Protein AF-G9KYE2-F1 (afdb_monomer_lite)

Secondary structure (DSSP, 8-state):
-------TT------HHHHHHHHHHHHHHHHH--SHHHHHHHHHHHHS---TT-B-TTT--BHHHHHHHHT-HHHHHHHHHTT--TTPBPTTS-BTT-

Structure (mmCIF, N/CA/C/O backbone):
data_AF-G9KYE2-F1
#
_entry.id   AF-G9KYE2-F1
#
loop_
_atom_site.group_PDB
_atom_site.id
_atom_site.type_symbol
_atom_site.label_atom_id
_atom_site.label_alt_id
_atom_site.label_comp_id
_atom_site.label_asym_id
_atom_site.label_entity_id
_atom_site.label_seq_id
_atom_site.pdbx_PDB_ins_code
_atom_site.Cartn_x
_atom_site.Cartn_y
_atom_site.Cartn_z
_atom_site.occupancy
_atom_site.B_iso_or_equiv
_atom_site.auth_seq_id
_atom_site.auth_comp_id
_atom_site.auth_asym_id
_atom_site.auth_atom_id
_atom_site.pdbx_PDB_model_num
ATOM 1 N N . ALA A 1 1 ? -22.008 17.407 16.446 1.00 37.50 1 ALA A N 1
ATOM 2 C CA . ALA A 1 1 ? -20.855 16.527 16.697 1.00 37.50 1 ALA A CA 1
ATOM 3 C C . ALA A 1 1 ? -20.155 16.284 15.367 1.00 37.50 1 ALA A C 1
ATOM 5 O O . ALA A 1 1 ? -20.801 15.808 14.448 1.00 37.50 1 ALA A O 1
ATOM 6 N N . VAL A 1 2 ? -18.914 16.769 15.276 1.00 44.56 2 VAL A N 1
ATOM 7 C CA . VAL A 1 2 ? -17.800 16.376 14.393 1.00 44.56 2 VAL A CA 1
ATOM 8 C C . VAL A 1 2 ? -18.161 15.660 13.084 1.00 44.56 2 VAL A C 1
ATOM 10 O O . VAL A 1 2 ? -18.211 14.443 13.048 1.00 44.56 2 VAL A O 1
ATOM 13 N N . PHE A 1 3 ? -18.323 16.419 12.004 1.00 44.88 3 PHE A N 1
ATOM 14 C CA . PHE A 1 3 ? -17.907 16.001 10.658 1.00 44.88 3 PHE A CA 1
ATOM 15 C C . PHE A 1 3 ? -17.478 17.275 9.919 1.00 44.88 3 PHE A C 1
ATOM 17 O O . PHE A 1 3 ? -18.102 17.746 8.972 1.00 44.88 3 PHE A O 1
ATOM 24 N N . SER A 1 4 ? -16.459 17.930 10.476 1.00 43.69 4 SER A N 1
ATOM 25 C CA . SER A 1 4 ? -15.793 19.044 9.816 1.00 43.69 4 SER A CA 1
ATOM 26 C C . SER A 1 4 ? -14.999 18.489 8.636 1.00 43.69 4 SER A C 1
ATOM 28 O O . SER A 1 4 ? -14.134 17.645 8.828 1.00 43.69 4 SER A O 1
ATOM 30 N N . GLN A 1 5 ? -15.362 18.943 7.437 1.00 47.41 5 GLN A N 1
ATOM 31 C CA . GLN A 1 5 ? -14.462 19.422 6.381 1.00 47.41 5 GLN A CA 1
ATOM 32 C C . GLN A 1 5 ? -13.013 18.911 6.411 1.00 47.41 5 GLN A C 1
ATOM 34 O O . GLN A 1 5 ? -12.270 19.282 7.311 1.00 47.41 5 GLN A O 1
ATOM 39 N N . LEU A 1 6 ? -12.615 18.217 5.339 1.00 38.34 6 LEU A N 1
ATOM 40 C CA . LEU A 1 6 ? -11.330 18.370 4.629 1.00 38.34 6 LEU A CA 1
ATOM 41 C C . LEU A 1 6 ? -11.522 17.759 3.226 1.00 38.34 6 LEU A C 1
ATOM 43 O O . LEU A 1 6 ? -11.523 16.548 3.052 1.00 38.34 6 LEU A O 1
ATOM 47 N N . THR A 1 7 ? -12.128 18.518 2.312 1.00 38.25 7 THR A N 1
ATOM 48 C CA . THR A 1 7 ? -11.433 19.125 1.160 1.00 38.25 7 THR A CA 1
ATOM 49 C C . THR A 1 7 ? -10.714 18.107 0.271 1.00 38.25 7 THR A C 1
ATOM 51 O O . THR A 1 7 ? -9.584 17.697 0.503 1.00 38.25 7 THR A O 1
ATOM 54 N N . GLU A 1 8 ? -11.369 17.800 -0.850 1.00 47.44 8 GLU A N 1
ATOM 55 C CA . GLU A 1 8 ? -10.892 17.068 -2.033 1.00 47.44 8 GLU A CA 1
ATOM 56 C C . GLU A 1 8 ? -9.723 17.775 -2.768 1.00 47.44 8 GLU A C 1
ATOM 58 O O . GLU A 1 8 ? -9.596 17.682 -3.988 1.00 47.44 8 GLU A O 1
ATOM 63 N N . LYS A 1 9 ? -8.894 18.558 -2.063 1.00 41.81 9 LYS A N 1
ATOM 64 C CA . LYS A 1 9 ? -7.871 19.434 -2.651 1.00 41.81 9 LYS A CA 1
ATOM 65 C C . LYS A 1 9 ? -6.877 20.008 -1.633 1.00 41.81 9 LYS A C 1
ATOM 67 O O . LYS A 1 9 ? -6.411 21.122 -1.826 1.00 41.81 9 LYS A O 1
ATOM 72 N N . ASP A 1 10 ? -6.523 19.275 -0.582 1.00 37.31 10 ASP A N 1
ATOM 73 C CA . ASP A 1 10 ? -5.337 19.622 0.206 1.00 37.31 10 ASP A CA 1
ATOM 74 C C . ASP A 1 10 ? -4.207 18.643 -0.086 1.00 37.31 10 ASP A C 1
ATOM 76 O O . ASP A 1 10 ? -4.318 17.423 0.044 1.00 37.31 10 ASP A O 1
ATOM 80 N N . VAL A 1 11 ? -3.120 19.236 -0.554 1.00 47.28 11 VAL A N 1
ATOM 81 C CA . VAL A 1 11 ? -1.808 18.652 -0.752 1.00 47.28 11 VAL A CA 1
ATOM 82 C C . VAL A 1 11 ? -1.344 18.103 0.598 1.00 47.28 11 VAL A C 1
ATOM 84 O O . VAL A 1 11 ? -0.691 18.798 1.369 1.00 47.28 11 VAL A O 1
ATOM 87 N N . ASN A 1 12 ? -1.679 16.849 0.901 1.00 52.34 12 ASN A N 1
ATOM 88 C CA . ASN A 1 12 ? -0.965 16.087 1.918 1.00 52.34 12 ASN A CA 1
ATOM 89 C C . ASN A 1 12 ? 0.442 15.828 1.368 1.00 52.34 12 ASN A C 1
ATOM 91 O O . ASN A 1 12 ? 0.729 14.764 0.821 1.00 52.34 12 ASN A O 1
ATOM 95 N N . CYS A 1 13 ? 1.325 16.823 1.473 1.00 60.81 13 CYS A N 1
ATOM 96 C CA . CYS A 1 13 ? 2.751 16.556 1.571 1.00 60.81 13 CYS A CA 1
ATOM 97 C C . CYS A 1 13 ? 2.922 15.754 2.862 1.00 60.81 13 CYS A C 1
ATOM 99 O O . CYS A 1 13 ? 3.128 16.337 3.924 1.00 60.81 13 CYS A O 1
ATOM 101 N N . LEU A 1 14 ? 2.748 14.429 2.770 1.00 74.25 14 LEU A N 1
ATOM 102 C CA . LEU A 1 14 ? 3.149 13.495 3.816 1.00 74.25 14 LEU A CA 1
ATOM 103 C C . LEU A 1 14 ? 4.542 13.900 4.289 1.00 74.25 14 LEU A C 1
ATOM 105 O O . LEU A 1 14 ? 5.367 14.344 3.480 1.00 74.25 14 LEU A O 1
ATOM 109 N N . GLU A 1 15 ? 4.794 13.782 5.589 1.00 86.25 15 GLU A N 1
ATOM 110 C CA . GLU A 1 15 ? 6.091 14.177 6.116 1.00 86.25 15 GLU A CA 1
ATOM 111 C C . GLU A 1 15 ? 7.217 13.464 5.346 1.00 86.25 15 GLU A C 1
ATOM 113 O O . GLU A 1 15 ? 7.088 12.289 4.991 1.00 86.25 15 GLU A O 1
ATOM 118 N N . PRO A 1 16 ? 8.339 14.143 5.055 1.00 85.88 16 PRO A N 1
ATOM 119 C CA . PRO A 1 16 ? 9.389 13.575 4.212 1.00 85.88 16 PRO A CA 1
ATOM 120 C C . PRO A 1 16 ? 9.981 12.284 4.794 1.00 85.88 16 PRO A C 1
ATOM 122 O O . PRO A 1 16 ? 10.420 11.415 4.042 1.00 85.88 16 PRO A O 1
ATOM 125 N N . TRP A 1 17 ? 9.970 12.134 6.122 1.00 88.50 17 TRP A N 1
ATOM 126 C CA . TR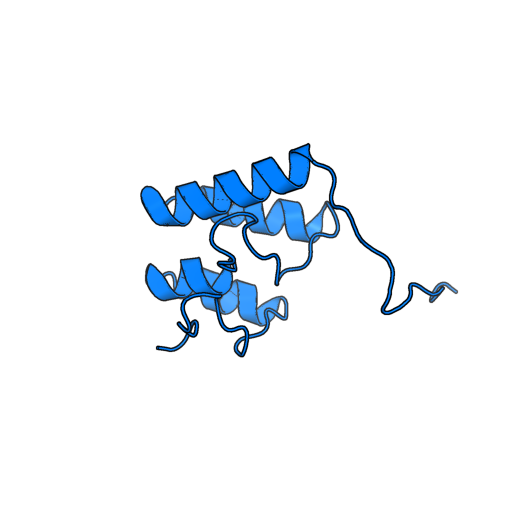P A 1 17 ? 10.372 10.892 6.781 1.00 88.50 17 TRP A CA 1
ATOM 127 C C . TRP A 1 17 ? 9.359 9.763 6.545 1.00 88.50 17 TRP A C 1
ATOM 129 O O . TRP A 1 17 ? 9.769 8.632 6.311 1.00 88.50 17 TRP A O 1
ATOM 139 N N . LEU A 1 18 ? 8.062 10.077 6.522 1.00 89.31 18 LEU A N 1
ATOM 140 C CA . LEU A 1 18 ? 6.976 9.125 6.307 1.00 89.31 18 LEU A CA 1
ATOM 141 C C . LEU A 1 18 ? 6.961 8.605 4.868 1.00 89.31 18 LEU A C 1
ATOM 143 O O . LEU A 1 18 ? 6.813 7.408 4.650 1.00 89.31 18 LEU A O 1
ATOM 147 N N . ILE A 1 19 ? 7.194 9.488 3.889 1.00 88.31 19 ILE A N 1
ATOM 148 C CA . ILE A 1 19 ? 7.390 9.106 2.479 1.00 88.31 19 ILE A CA 1
ATOM 149 C C . ILE A 1 19 ? 8.563 8.134 2.368 1.00 88.31 19 ILE A C 1
ATOM 151 O O . ILE A 1 19 ? 8.432 7.072 1.771 1.00 88.31 19 ILE A O 1
ATOM 155 N N . LYS A 1 20 ? 9.699 8.474 2.985 1.00 90.44 20 LYS A N 1
ATOM 156 C CA . LYS A 1 20 ? 10.899 7.640 2.943 1.00 90.44 20 LYS A CA 1
ATOM 157 C C . LYS A 1 20 ? 10.679 6.272 3.594 1.00 90.44 20 LYS A C 1
ATOM 159 O O . LYS A 1 20 ? 11.166 5.281 3.065 1.00 90.44 20 LYS A O 1
ATOM 164 N N . GLU A 1 21 ? 9.959 6.222 4.712 1.00 91.75 21 GLU A N 1
ATOM 165 C CA . GLU A 1 21 ? 9.636 4.974 5.408 1.00 91.75 21 GLU A CA 1
ATOM 166 C C . GLU A 1 21 ? 8.661 4.109 4.594 1.00 91.75 21 GLU A C 1
ATOM 168 O O . GLU A 1 21 ? 8.872 2.908 4.440 1.00 91.75 21 GLU A O 1
ATOM 173 N N . MET A 1 22 ? 7.626 4.717 4.003 1.00 90.19 22 MET A N 1
ATOM 174 C CA . MET A 1 22 ? 6.686 4.026 3.114 1.00 90.19 22 MET A CA 1
ATOM 175 C C . MET A 1 22 ? 7.393 3.454 1.882 1.00 90.19 22 MET A C 1
ATOM 177 O O . MET A 1 22 ? 7.196 2.285 1.548 1.00 90.19 22 MET A O 1
ATOM 181 N N . ASP A 1 23 ? 8.238 4.254 1.230 1.00 91.50 23 ASP A N 1
ATOM 182 C CA . ASP A 1 23 ? 9.032 3.832 0.076 1.00 91.50 23 ASP A CA 1
ATOM 183 C C . ASP A 1 23 ? 10.002 2.703 0.434 1.00 91.50 23 ASP A C 1
ATOM 185 O O . ASP A 1 23 ? 10.110 1.724 -0.310 1.00 91.50 23 ASP A O 1
ATOM 189 N N . ALA A 1 24 ? 10.673 2.803 1.587 1.00 92.06 24 ALA A N 1
ATOM 190 C CA . ALA A 1 24 ? 11.562 1.761 2.088 1.00 92.06 24 ALA A CA 1
ATOM 191 C C . ALA A 1 24 ? 10.800 0.452 2.322 1.00 92.06 24 ALA A C 1
ATOM 193 O O . ALA A 1 24 ? 11.205 -0.581 1.796 1.00 92.06 24 ALA A O 1
ATOM 194 N N . CYS A 1 25 ? 9.648 0.502 2.999 1.00 91.94 25 CYS A N 1
ATOM 195 C CA . CYS A 1 25 ? 8.827 -0.683 3.236 1.00 91.94 25 CYS A CA 1
ATOM 196 C C . CYS A 1 25 ? 8.371 -1.328 1.922 1.00 91.94 25 CYS A C 1
ATOM 198 O O . CYS A 1 25 ? 8.530 -2.530 1.735 1.00 91.94 25 CYS A O 1
ATOM 200 N N . LEU A 1 26 ? 7.832 -0.545 0.983 1.00 90.38 26 LEU A N 1
ATOM 201 C CA . LEU A 1 26 ? 7.403 -1.061 -0.321 1.00 90.38 26 LEU A CA 1
ATOM 202 C C . LEU A 1 26 ? 8.569 -1.675 -1.106 1.00 90.38 26 LEU A C 1
ATOM 204 O O . LEU A 1 26 ? 8.399 -2.722 -1.737 1.00 90.38 26 LEU A O 1
ATOM 208 N N . SER A 1 27 ? 9.749 -1.058 -1.035 1.00 90.50 27 SER A N 1
ATOM 209 C CA . SER A 1 27 ? 10.975 -1.576 -1.640 1.00 90.50 27 SER A CA 1
ATOM 210 C C . SER A 1 27 ? 11.426 -2.884 -0.992 1.00 90.50 27 SER A C 1
ATOM 212 O O . SER A 1 27 ? 11.739 -3.826 -1.715 1.00 90.50 27 SER A O 1
ATOM 214 N N . ASP A 1 28 ? 11.406 -2.997 0.336 1.00 91.12 28 ASP A N 1
ATOM 215 C CA . ASP A 1 28 ? 11.771 -4.223 1.059 1.00 91.12 28 ASP A CA 1
ATOM 216 C C . ASP A 1 28 ? 10.792 -5.368 0.784 1.00 91.12 28 ASP A C 1
ATOM 218 O O . ASP A 1 28 ? 11.207 -6.495 0.499 1.00 91.12 28 ASP A O 1
ATOM 222 N N . ILE A 1 29 ? 9.487 -5.090 0.756 1.00 89.94 29 ILE A N 1
ATOM 223 C CA . ILE A 1 29 ? 8.485 -6.082 0.352 1.00 89.94 29 ILE A CA 1
ATOM 224 C C . ILE A 1 29 ? 8.780 -6.546 -1.082 1.00 89.94 29 ILE A C 1
ATOM 226 O O . ILE A 1 29 ? 8.792 -7.749 -1.372 1.00 89.94 29 ILE A O 1
ATOM 230 N N . TRP A 1 30 ? 9.042 -5.604 -1.995 1.00 86.44 30 TRP A N 1
ATOM 231 C CA . TRP A 1 30 ? 9.298 -5.924 -3.393 1.00 86.44 30 TRP A CA 1
ATOM 232 C C . TRP A 1 30 ? 10.633 -6.619 -3.624 1.00 86.44 30 TRP A C 1
ATOM 234 O O . TRP A 1 30 ? 10.696 -7.421 -4.547 1.00 86.44 30 TRP A O 1
ATOM 244 N N . LEU A 1 31 ? 11.688 -6.353 -2.854 1.00 87.69 31 LEU A N 1
ATOM 245 C CA . LEU A 1 31 ? 13.036 -6.888 -3.079 1.00 87.69 31 LEU A CA 1
ATOM 246 C C . LEU A 1 31 ? 13.285 -8.152 -2.246 1.00 87.69 31 LEU A C 1
ATOM 248 O O . LEU A 1 31 ? 13.741 -9.170 -2.773 1.00 87.69 31 LEU A O 1
ATOM 252 N N . HIS A 1 32 ? 12.903 -8.121 -0.972 1.00 88.56 32 HIS A N 1
ATOM 253 C CA . HIS A 1 32 ? 13.199 -9.149 0.025 1.00 88.56 32 HIS A CA 1
ATOM 254 C C . HIS A 1 32 ? 12.005 -10.047 0.364 1.00 88.56 32 HIS A C 1
ATOM 256 O O . HIS A 1 32 ? 12.198 -11.074 1.010 1.00 88.56 32 HIS A O 1
ATOM 262 N N . LYS A 1 33 ? 10.793 -9.743 -0.133 1.00 86.44 33 LYS A N 1
ATOM 263 C CA . LYS A 1 33 ? 9.561 -10.488 0.202 1.00 86.44 33 LYS A CA 1
ATOM 264 C C . LYS A 1 33 ? 9.275 -10.449 1.711 1.00 86.44 33 LYS A C 1
ATOM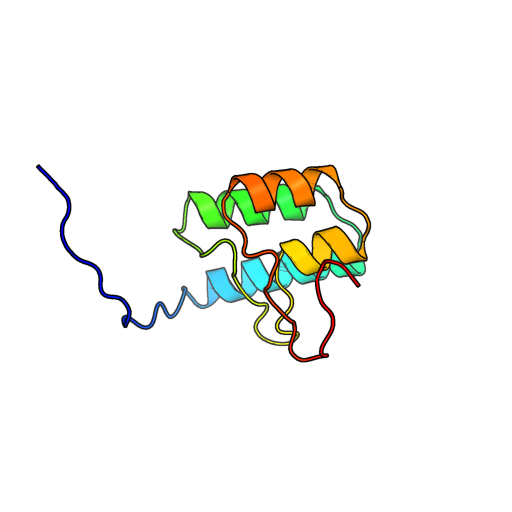 266 O O . LYS A 1 33 ? 8.757 -11.415 2.271 1.00 86.44 33 LYS A O 1
ATOM 271 N N . ASP A 1 34 ? 9.628 -9.334 2.340 1.00 87.00 34 ASP A N 1
ATOM 272 C CA . ASP A 1 34 ? 9.459 -9.122 3.769 1.00 87.00 34 ASP A CA 1
ATOM 273 C C . ASP A 1 34 ? 7.977 -8.890 4.104 1.00 87.00 34 ASP A C 1
ATOM 275 O O . ASP A 1 34 ? 7.321 -8.014 3.540 1.00 87.00 34 ASP A O 1
ATOM 279 N N . VAL A 1 35 ? 7.420 -9.740 4.967 1.00 83.88 35 VAL A N 1
ATOM 280 C CA . VAL A 1 35 ? 6.009 -9.668 5.380 1.00 83.88 35 VAL A CA 1
ATOM 281 C C . VAL A 1 35 ? 5.804 -8.750 6.580 1.00 83.88 35 VAL A C 1
ATOM 283 O O . VAL A 1 35 ? 4.700 -8.240 6.768 1.00 83.88 35 VAL A O 1
ATOM 286 N N . ASP A 1 36 ? 6.847 -8.504 7.368 1.00 87.62 36 ASP A N 1
ATOM 287 C CA . ASP A 1 36 ? 6.811 -7.593 8.507 1.00 87.62 36 ASP A CA 1
ATOM 288 C C . ASP A 1 36 ? 6.740 -6.138 8.019 1.00 87.62 36 ASP A C 1
ATOM 290 O O . ASP A 1 36 ? 6.001 -5.322 8.573 1.00 87.62 36 ASP A O 1
ATOM 294 N N . ALA A 1 37 ? 7.378 -5.837 6.887 1.00 89.62 37 ALA A N 1
ATOM 295 C CA . ALA A 1 37 ? 7.243 -4.564 6.190 1.00 89.62 37 ALA A CA 1
ATOM 296 C C . ALA A 1 37 ? 5.787 -4.260 5.776 1.00 89.62 37 ALA A C 1
ATOM 298 O O . ALA A 1 37 ? 5.381 -3.099 5.787 1.00 89.62 37 ALA A O 1
ATOM 299 N N . PHE A 1 38 ? 4.945 -5.268 5.499 1.00 88.56 38 PHE A N 1
ATOM 300 C CA . PHE A 1 38 ? 3.504 -5.036 5.300 1.00 88.56 38 PHE A CA 1
ATOM 301 C C . PHE A 1 38 ? 2.806 -4.583 6.578 1.00 88.56 38 PHE A C 1
ATOM 303 O O . PHE A 1 38 ? 1.972 -3.679 6.531 1.00 88.56 38 PHE A O 1
ATOM 310 N N . ALA A 1 39 ? 3.137 -5.191 7.720 1.00 90.50 39 ALA A N 1
ATOM 311 C CA . ALA A 1 39 ? 2.592 -4.764 9.004 1.00 90.50 39 ALA A CA 1
ATOM 312 C C . ALA A 1 39 ? 2.978 -3.308 9.298 1.00 90.50 39 ALA A C 1
ATOM 314 O O . ALA A 1 39 ? 2.129 -2.531 9.736 1.00 90.50 39 ALA A O 1
ATOM 315 N N . GLN A 1 40 ? 4.212 -2.923 8.963 1.00 91.31 40 GLN A N 1
ATOM 316 C CA . GLN A 1 40 ? 4.677 -1.543 9.060 1.00 91.31 40 GLN A CA 1
ATOM 317 C C . GLN A 1 40 ? 3.882 -0.606 8.139 1.00 91.31 40 GLN A C 1
ATOM 319 O O . GLN A 1 40 ? 3.415 0.437 8.589 1.00 91.31 40 GLN A O 1
ATOM 324 N N . VAL A 1 41 ? 3.642 -0.997 6.883 1.00 90.75 41 VAL A N 1
ATOM 325 C CA . VAL A 1 41 ? 2.804 -0.236 5.938 1.00 90.75 41 VAL A CA 1
ATOM 326 C C . VAL A 1 41 ? 1.402 -0.009 6.505 1.00 90.75 41 VAL A C 1
ATOM 328 O O . VAL A 1 41 ? 0.924 1.123 6.527 1.00 90.75 41 VAL A O 1
ATOM 331 N N . PHE A 1 42 ? 0.754 -1.058 7.014 1.00 89.88 42 PHE A N 1
ATOM 332 C CA . PHE A 1 42 ? -0.576 -0.947 7.617 1.00 89.88 42 PHE A CA 1
ATOM 333 C C . PHE A 1 42 ? -0.583 -0.066 8.860 1.00 89.88 42 PHE A C 1
ATOM 335 O O . PHE A 1 42 ? -1.504 0.728 9.043 1.00 89.88 42 PHE A O 1
ATOM 342 N N . HIS A 1 43 ? 0.447 -0.177 9.695 1.00 90.75 43 HIS A N 1
ATOM 343 C CA . HIS A 1 43 ? 0.594 0.669 10.867 1.00 90.75 43 HIS A CA 1
ATOM 344 C C . HIS A 1 43 ? 0.717 2.147 10.477 1.00 90.75 43 HIS A C 1
ATOM 346 O O . HIS A 1 43 ? 0.030 2.983 11.055 1.00 90.75 43 HIS A O 1
ATOM 352 N N . LEU A 1 44 ? 1.526 2.477 9.468 1.00 89.50 44 LEU A N 1
ATOM 353 C CA . LEU A 1 44 ? 1.678 3.852 8.981 1.00 89.50 44 LEU A CA 1
ATOM 354 C C . LEU A 1 44 ? 0.372 4.386 8.368 1.00 89.50 44 LEU A C 1
ATOM 356 O O . LEU A 1 44 ? -0.018 5.513 8.652 1.00 89.50 44 LEU A O 1
ATOM 360 N N . ILE A 1 45 ? -0.360 3.569 7.608 1.00 87.19 45 ILE A N 1
ATOM 361 C CA . ILE A 1 45 ? -1.685 3.923 7.063 1.00 87.19 45 ILE A CA 1
ATOM 362 C C . ILE A 1 45 ? -2.684 4.258 8.176 1.00 87.19 45 ILE A C 1
ATOM 364 O O . ILE A 1 45 ? -3.356 5.287 8.115 1.00 87.19 45 ILE A O 1
ATOM 368 N N . LEU A 1 46 ? -2.763 3.417 9.209 1.00 85.88 46 LEU A N 1
ATOM 369 C CA . LEU A 1 46 ? -3.742 3.567 10.288 1.00 85.88 46 LEU A CA 1
ATOM 370 C C . LEU A 1 46 ? -3.370 4.660 11.300 1.00 85.88 46 LEU A C 1
ATOM 372 O O . LEU A 1 46 ? -4.264 5.321 11.825 1.00 85.88 46 LEU A O 1
ATOM 376 N N . THR A 1 47 ? -2.079 4.842 11.583 1.00 87.81 47 THR A N 1
ATOM 377 C CA . THR A 1 47 ? -1.590 5.772 12.614 1.00 87.81 47 THR A CA 1
ATOM 378 C C . THR A 1 47 ? -1.305 7.161 12.050 1.00 87.81 47 THR A C 1
ATOM 380 O O . THR A 1 47 ? -1.690 8.156 12.659 1.00 87.81 47 THR A O 1
ATOM 383 N N . GLU A 1 48 ? -0.678 7.244 10.875 1.00 84.06 48 GLU A N 1
ATOM 384 C CA . GLU A 1 48 ? -0.194 8.503 10.286 1.00 84.06 48 GLU A CA 1
ATOM 385 C C . GLU A 1 48 ? -1.153 9.071 9.224 1.00 84.06 48 GLU A C 1
ATOM 387 O O . GLU A 1 48 ? -0.807 9.998 8.492 1.00 84.06 48 GLU A O 1
ATOM 392 N N . ASN A 1 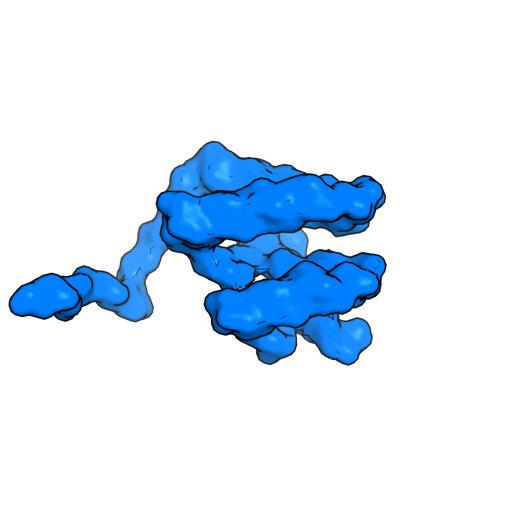49 ? -2.372 8.519 9.121 1.00 79.56 49 ASN A N 1
ATOM 393 C CA . ASN A 1 49 ? -3.390 8.920 8.142 1.00 79.56 49 ASN A CA 1
ATOM 394 C C . ASN A 1 49 ? -2.863 8.872 6.688 1.00 79.56 49 ASN A C 1
ATOM 396 O O . ASN A 1 49 ? -3.235 9.690 5.840 1.00 79.56 49 ASN A O 1
ATOM 400 N N . VAL A 1 50 ? -1.973 7.915 6.394 1.00 85.69 50 VAL A N 1
ATOM 401 C CA . VAL A 1 50 ? -1.498 7.674 5.027 1.00 85.69 50 VAL A CA 1
ATOM 402 C C . VAL A 1 50 ? -2.614 7.018 4.226 1.00 85.69 50 VAL A C 1
ATOM 404 O O . VAL A 1 50 ? -3.304 6.127 4.710 1.00 85.69 50 VAL A O 1
ATOM 407 N N . SER A 1 51 ? -2.790 7.435 2.974 1.00 85.38 51 SER A N 1
ATOM 408 C CA . SER A 1 51 ? -3.735 6.765 2.082 1.00 85.38 51 SER A CA 1
ATOM 409 C C . SER A 1 51 ? -3.294 5.324 1.808 1.00 85.38 51 SER A C 1
ATOM 411 O O . SER A 1 51 ? -2.133 5.079 1.490 1.00 85.38 51 SER A O 1
ATOM 413 N N . VAL A 1 52 ? -4.231 4.375 1.847 1.00 87.00 52 VAL A N 1
ATOM 414 C CA . VAL A 1 52 ? -3.985 2.979 1.439 1.00 87.00 52 VAL A CA 1
ATOM 415 C C . VAL A 1 52 ? -3.553 2.871 -0.033 1.00 87.00 52 VAL A C 1
ATOM 417 O O . VAL A 1 52 ? -2.799 1.973 -0.405 1.00 87.00 52 VAL A O 1
ATOM 420 N N . ASP A 1 53 ? -3.960 3.840 -0.858 1.00 85.06 53 ASP A N 1
ATOM 421 C CA . ASP A 1 53 ? -3.531 4.013 -2.249 1.00 85.06 53 ASP A CA 1
ATOM 422 C C . ASP A 1 53 ? -2.245 4.850 -2.374 1.00 85.06 53 ASP A C 1
ATOM 424 O O . ASP A 1 53 ? -1.996 5.483 -3.406 1.00 85.06 53 ASP A O 1
ATOM 428 N N . TYR A 1 54 ? -1.417 4.887 -1.324 1.00 87.69 54 TYR A N 1
ATOM 429 C CA . TYR A 1 54 ? -0.092 5.490 -1.394 1.00 87.69 54 TYR A CA 1
ATOM 430 C C . TYR A 1 54 ? 0.696 4.885 -2.557 1.00 87.69 54 TYR A C 1
ATOM 432 O O . TYR A 1 54 ? 0.758 3.666 -2.738 1.00 87.69 54 TYR A O 1
ATOM 440 N N . ARG A 1 55 ? 1.297 5.769 -3.352 1.00 85.94 55 ARG A N 1
ATOM 441 C CA . ARG A 1 55 ? 2.136 5.412 -4.489 1.00 85.94 55 ARG A CA 1
ATOM 442 C C . ARG A 1 55 ? 3.573 5.723 -4.138 1.00 85.94 55 ARG A C 1
ATOM 444 O O . ARG A 1 55 ? 3.880 6.868 -3.815 1.00 85.94 55 ARG A O 1
ATOM 451 N N . HIS A 1 56 ? 4.420 4.713 -4.279 1.00 86.56 56 HIS A N 1
ATOM 452 C CA . HIS A 1 56 ? 5.856 4.842 -4.111 1.00 86.56 56 HIS A CA 1
ATOM 453 C C . HIS A 1 56 ? 6.384 6.025 -4.928 1.00 86.56 56 HIS A C 1
ATOM 455 O O . HIS A 1 56 ? 6.055 6.152 -6.112 1.00 86.56 56 HIS A O 1
ATOM 461 N N . SER A 1 57 ? 7.221 6.872 -4.336 1.00 86.31 57 SER A N 1
ATOM 462 C CA . SER A 1 57 ? 7.641 8.131 -4.966 1.00 86.31 57 SER A CA 1
ATOM 463 C C . SER A 1 57 ? 8.370 7.922 -6.302 1.00 86.31 57 SER A C 1
ATOM 465 O O . SER A 1 57 ? 8.095 8.614 -7.279 1.00 86.31 57 SER A O 1
ATOM 467 N N . GLU A 1 58 ? 9.255 6.924 -6.364 1.00 82.56 58 GLU A N 1
ATOM 468 C CA . GLU A 1 58 ? 10.032 6.585 -7.563 1.00 82.56 58 GLU A CA 1
ATOM 469 C C . GLU A 1 58 ? 9.291 5.659 -8.546 1.00 82.56 58 GLU A C 1
ATOM 471 O O . GLU A 1 58 ? 9.147 5.975 -9.726 1.00 82.56 58 GLU A O 1
ATOM 476 N N . THR A 1 59 ? 8.788 4.511 -8.076 1.00 80.69 59 THR A N 1
ATOM 477 C CA . THR A 1 59 ? 8.199 3.474 -8.944 1.00 80.69 59 THR A CA 1
ATOM 478 C C . THR A 1 59 ? 6.708 3.669 -9.215 1.00 80.69 59 THR A C 1
ATOM 480 O O . THR A 1 59 ? 6.150 3.027 -10.105 1.00 80.69 59 THR A O 1
ATOM 483 N N . SER A 1 60 ? 6.039 4.545 -8.455 1.00 84.19 60 SER A N 1
ATOM 484 C CA . SER A 1 60 ? 4.578 4.697 -8.436 1.00 84.19 60 SER A CA 1
ATOM 485 C C . SER A 1 60 ? 3.802 3.412 -8.111 1.00 84.19 60 SER A C 1
ATOM 487 O O . SER A 1 60 ? 2.601 3.350 -8.376 1.00 84.19 60 SER A O 1
ATOM 489 N N . ALA A 1 61 ? 4.458 2.390 -7.550 1.00 84.94 61 ALA A N 1
ATOM 490 C CA . ALA A 1 61 ? 3.806 1.160 -7.117 1.00 84.94 61 ALA A CA 1
ATOM 491 C C . ALA A 1 61 ? 2.980 1.403 -5.847 1.00 84.94 61 ALA A C 1
ATOM 493 O O . ALA A 1 61 ? 3.423 2.111 -4.943 1.00 84.94 61 ALA A O 1
ATOM 494 N N . THR A 1 62 ? 1.791 0.807 -5.766 1.00 87.94 62 THR A N 1
ATOM 495 C CA . THR A 1 62 ? 0.988 0.797 -4.535 1.00 87.94 62 THR A CA 1
ATOM 496 C C . THR A 1 62 ? 1.256 -0.466 -3.725 1.00 87.94 62 THR A C 1
ATOM 498 O O . THR A 1 62 ? 1.712 -1.479 -4.265 1.00 87.94 62 THR A O 1
ATOM 501 N N . ALA A 1 63 ? 0.907 -0.449 -2.436 1.00 87.56 63 ALA A N 1
ATOM 502 C CA . ALA A 1 63 ? 0.977 -1.639 -1.586 1.00 87.56 63 ALA A CA 1
ATOM 503 C C . ALA A 1 63 ? 0.227 -2.836 -2.200 1.00 87.56 63 ALA A C 1
ATOM 505 O O . ALA A 1 63 ? 0.711 -3.966 -2.144 1.00 87.56 63 ALA A O 1
ATOM 506 N N . LEU A 1 64 ? -0.907 -2.579 -2.864 1.00 86.81 64 LEU A N 1
ATOM 507 C CA . LEU A 1 64 ? -1.702 -3.607 -3.541 1.00 86.81 64 LEU A CA 1
ATOM 508 C C . LEU A 1 64 ? -0.956 -4.237 -4.716 1.00 86.81 64 LEU A C 1
ATOM 510 O O . LEU A 1 64 ? -0.979 -5.453 -4.881 1.00 86.81 64 LEU A O 1
ATOM 514 N N . MET A 1 65 ? -0.257 -3.426 -5.507 1.00 85.19 65 MET A N 1
ATOM 515 C CA . MET A 1 65 ? 0.525 -3.915 -6.640 1.00 85.19 65 MET A CA 1
ATOM 516 C C . MET A 1 65 ? 1.717 -4.755 -6.206 1.00 85.19 65 MET A C 1
ATOM 518 O O . MET A 1 65 ? 1.978 -5.801 -6.794 1.00 85.19 65 MET A O 1
ATOM 522 N N . VAL A 1 66 ? 2.424 -4.320 -5.161 1.00 87.69 66 VAL A N 1
ATOM 523 C CA . VAL A 1 66 ? 3.540 -5.084 -4.598 1.00 87.69 66 VAL A CA 1
ATOM 524 C C . VAL A 1 66 ? 3.032 -6.410 -4.024 1.00 87.69 66 VAL A C 1
ATOM 526 O O . VAL A 1 66 ? 3.633 -7.455 -4.279 1.00 87.69 66 VAL A O 1
ATOM 529 N N . ALA A 1 67 ? 1.897 -6.392 -3.313 1.00 88.31 67 ALA A N 1
ATOM 530 C CA . ALA A 1 67 ? 1.265 -7.591 -2.770 1.00 88.31 67 ALA A CA 1
ATOM 531 C C . ALA A 1 67 ? 0.879 -8.580 -3.879 1.00 88.31 67 ALA A C 1
ATOM 533 O O . ALA A 1 67 ? 1.256 -9.751 -3.825 1.00 88.31 67 ALA A O 1
ATOM 534 N N . ALA A 1 68 ? 0.176 -8.100 -4.905 1.00 85.56 68 ALA A N 1
ATOM 535 C CA . ALA A 1 68 ? -0.281 -8.922 -6.015 1.00 85.56 68 ALA A CA 1
ATOM 536 C C . ALA A 1 68 ? 0.885 -9.485 -6.838 1.00 85.56 68 ALA A C 1
ATOM 538 O O . ALA A 1 68 ? 0.957 -10.694 -7.046 1.00 85.56 68 ALA A O 1
ATOM 539 N N . GLY A 1 69 ? 1.856 -8.643 -7.207 1.00 82.75 69 GLY A N 1
ATOM 540 C CA . GLY A 1 69 ? 3.017 -9.058 -7.999 1.00 82.75 69 GLY A CA 1
ATOM 541 C C . GLY A 1 69 ? 3.922 -10.068 -7.285 1.00 82.75 69 GLY A C 1
ATOM 542 O O . GLY A 1 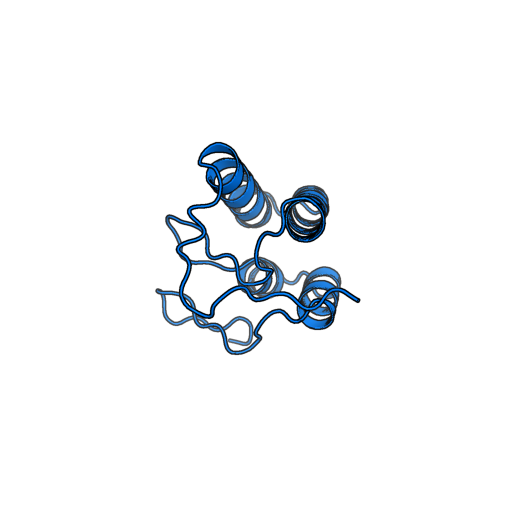69 ? 4.575 -10.884 -7.934 1.00 82.75 69 GLY A O 1
ATOM 543 N N . ARG A 1 70 ? 3.948 -10.063 -5.945 1.00 85.31 70 ARG A N 1
ATOM 544 C CA . ARG A 1 70 ? 4.679 -11.053 -5.135 1.00 85.31 70 ARG A CA 1
ATOM 545 C C . ARG A 1 70 ? 3.838 -12.272 -4.725 1.00 85.31 70 ARG A C 1
ATOM 547 O O . ARG A 1 70 ? 4.406 -13.210 -4.159 1.00 85.31 70 ARG A O 1
ATOM 554 N N . GLY A 1 71 ? 2.532 -12.288 -5.005 1.00 84.62 71 GLY A N 1
ATOM 555 C CA . GLY A 1 71 ? 1.619 -13.385 -4.656 1.00 84.62 71 GLY A CA 1
ATOM 556 C C . GLY A 1 71 ? 1.194 -13.419 -3.181 1.00 84.62 71 GLY A C 1
ATOM 557 O O . GLY A 1 71 ? 0.951 -14.490 -2.627 1.00 84.62 71 GLY A O 1
ATOM 558 N N . PHE A 1 72 ? 1.139 -12.266 -2.516 1.00 87.44 72 PHE A N 1
ATOM 559 C CA . PHE A 1 72 ? 0.731 -12.128 -1.117 1.00 87.44 72 PHE A CA 1
ATOM 560 C C . PHE A 1 72 ? -0.791 -12.014 -0.966 1.00 87.44 72 PHE A C 1
ATOM 562 O O . PHE A 1 72 ? -1.317 -10.954 -0.630 1.00 87.44 72 PHE A O 1
ATOM 569 N N . SER A 1 73 ? -1.514 -13.110 -1.200 1.00 85.50 73 SER A N 1
ATOM 570 C CA . SER A 1 73 ? -2.985 -13.109 -1.221 1.00 85.50 73 SER A CA 1
ATOM 571 C C . SER A 1 73 ? -3.622 -12.573 0.067 1.00 85.50 73 SER A C 1
ATOM 573 O O . SER A 1 73 ? -4.573 -11.802 -0.001 1.00 85.50 73 SER A O 1
ATOM 575 N N . SER A 1 74 ? -3.071 -12.907 1.239 1.00 89.25 74 SER A N 1
ATOM 576 C CA . SER A 1 74 ? -3.594 -12.414 2.522 1.00 89.25 74 SER A CA 1
ATOM 577 C C . SER A 1 74 ? -3.464 -10.895 2.663 1.00 89.25 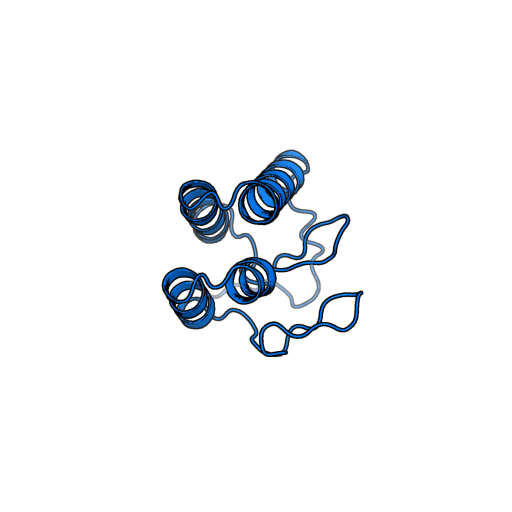74 SER A C 1
ATOM 579 O O . SER A 1 74 ? -4.394 -10.232 3.112 1.00 89.25 74 SER A O 1
ATOM 581 N N . GLN A 1 75 ? -2.334 -10.323 2.241 1.00 89.69 75 GLN A N 1
ATOM 582 C CA . GLN A 1 75 ? -2.115 -8.876 2.270 1.00 89.69 75 GLN A CA 1
ATOM 583 C C . GLN A 1 75 ? -2.963 -8.162 1.213 1.00 89.69 75 GLN A C 1
ATOM 585 O O . GLN A 1 75 ? -3.469 -7.075 1.481 1.00 89.69 75 GLN A O 1
ATOM 590 N N . VAL A 1 76 ? -3.171 -8.782 0.045 1.00 87.44 76 VAL A N 1
ATOM 591 C CA . VAL A 1 76 ? -4.099 -8.292 -0.986 1.00 87.44 76 VAL A CA 1
ATOM 592 C C . VAL A 1 76 ? -5.515 -8.173 -0.419 1.00 87.44 76 VAL A C 1
ATOM 594 O O . VAL A 1 76 ? -6.112 -7.103 -0.507 1.00 87.44 76 VAL A O 1
ATOM 597 N N . GLU A 1 77 ? -6.037 -9.225 0.214 1.00 87.31 77 GLU A N 1
ATOM 598 C CA . GLU A 1 77 ? -7.367 -9.199 0.838 1.00 87.31 77 GLU A CA 1
ATOM 599 C C . GLU A 1 77 ? -7.472 -8.119 1.917 1.00 87.31 77 GLU A C 1
ATOM 601 O O . GLU A 1 77 ? -8.459 -7.384 1.972 1.00 87.31 77 GLU A O 1
ATOM 606 N N . GLN A 1 78 ? -6.435 -7.975 2.744 1.00 89.00 78 GLN A N 1
ATOM 607 C CA . GLN A 1 78 ? -6.404 -6.976 3.806 1.00 89.00 78 GLN A CA 1
ATOM 608 C C . GLN A 1 78 ? -6.418 -5.544 3.245 1.00 89.00 78 GLN A C 1
ATOM 610 O O . GLN A 1 78 ? -7.190 -4.708 3.713 1.00 89.00 78 GLN A O 1
ATOM 615 N N . LEU A 1 79 ? -5.623 -5.266 2.207 1.00 87.56 79 LEU A N 1
ATOM 616 C CA . LEU A 1 79 ? -5.606 -3.976 1.510 1.00 87.56 79 LEU A CA 1
ATOM 617 C C . LEU A 1 79 ? -6.961 -3.653 0.877 1.00 87.56 79 LEU A C 1
ATOM 619 O O . LEU A 1 79 ? -7.466 -2.545 1.044 1.00 87.56 79 LEU A O 1
ATOM 623 N N . ILE A 1 80 ? -7.582 -4.627 0.210 1.00 85.44 80 ILE A N 1
ATOM 624 C CA . ILE A 1 80 ? -8.922 -4.472 -0.371 1.00 85.44 80 ILE A CA 1
ATOM 625 C C . ILE A 1 80 ? -9.949 -4.185 0.728 1.00 85.44 80 ILE A C 1
ATOM 627 O O . ILE A 1 80 ? -10.772 -3.284 0.579 1.00 85.44 80 ILE A O 1
ATOM 631 N N . SER A 1 81 ? -9.875 -4.891 1.859 1.00 85.88 81 SER A N 1
ATOM 632 C CA . SER A 1 81 ? -10.756 -4.651 3.006 1.00 85.88 81 SER A CA 1
ATOM 633 C C . SER A 1 81 ? -10.571 -3.259 3.620 1.00 85.88 81 SER A C 1
ATOM 635 O O . SER A 1 81 ? -11.512 -2.741 4.218 1.00 85.88 81 SER A O 1
ATOM 637 N N . MET A 1 82 ? -9.390 -2.653 3.481 1.00 82.19 82 MET A N 1
ATOM 638 C CA . MET A 1 82 ? -9.118 -1.264 3.873 1.00 82.19 82 MET A CA 1
ATOM 639 C C . MET A 1 82 ? -9.567 -0.228 2.834 1.00 82.19 82 MET A C 1
ATOM 641 O O . MET A 1 82 ? -9.445 0.968 3.082 1.00 82.19 82 MET A O 1
ATOM 645 N N . GLY A 1 83 ? -10.113 -0.661 1.695 1.00 81.12 83 GLY A N 1
ATOM 646 C CA . GLY A 1 83 ? -10.584 0.223 0.631 1.00 81.12 83 GLY A CA 1
ATOM 647 C C . GLY A 1 83 ? -9.529 0.559 -0.421 1.00 81.12 83 GLY A C 1
ATOM 648 O O . GLY A 1 83 ? -9.720 1.528 -1.150 1.00 81.12 83 GLY A O 1
ATOM 649 N N . ALA A 1 84 ? -8.444 -0.222 -0.521 1.00 82.19 84 ALA A N 1
ATOM 650 C CA . ALA A 1 84 ? -7.463 -0.059 -1.591 1.00 82.19 84 ALA A CA 1
ATOM 651 C C . ALA A 1 84 ? -8.132 -0.156 -2.962 1.00 82.19 84 ALA A C 1
ATOM 653 O O . ALA A 1 84 ? -8.909 -1.079 -3.239 1.00 82.19 84 ALA A O 1
ATOM 654 N N . ASN A 1 85 ? -7.805 0.781 -3.844 1.00 76.00 85 ASN A N 1
ATOM 655 C CA . ASN A 1 85 ? -8.417 0.838 -5.150 1.00 76.00 85 ASN A CA 1
ATOM 656 C C . ASN A 1 85 ? -7.797 -0.221 -6.073 1.00 76.00 85 ASN A C 1
ATOM 658 O O . ASN A 1 85 ? -6.685 -0.084 -6.585 1.00 76.00 85 ASN A O 1
ATOM 662 N N . ILE A 1 86 ? -8.556 -1.289 -6.318 1.00 69.19 86 ILE A N 1
ATOM 663 C CA . ILE A 1 86 ? -8.170 -2.399 -7.203 1.00 69.19 86 ILE A CA 1
ATOM 664 C C . ILE A 1 86 ? -7.981 -1.979 -8.666 1.00 69.19 86 ILE A C 1
ATOM 666 O O . ILE A 1 86 ? -7.346 -2.693 -9.438 1.00 69.19 86 ILE A O 1
ATOM 670 N N . HIS A 1 87 ? -8.516 -0.818 -9.054 1.00 64.69 87 HIS A N 1
ATOM 671 C CA . HIS A 1 87 ? -8.375 -0.263 -10.399 1.00 64.69 87 HIS A CA 1
ATOM 672 C C . HIS A 1 87 ? -7.155 0.660 -10.544 1.00 64.69 87 HIS A C 1
ATOM 674 O O . HIS A 1 87 ? -6.945 1.227 -11.619 1.00 64.69 87 HIS A O 1
ATOM 680 N N . SER A 1 88 ? -6.349 0.827 -9.490 1.00 58.12 88 SER A N 1
ATOM 681 C CA . SER A 1 88 ? -5.116 1.612 -9.541 1.00 58.12 88 SER A CA 1
ATOM 682 C C . SER A 1 88 ? -4.112 0.974 -10.507 1.00 58.12 88 SER A C 1
ATOM 684 O O . SER A 1 88 ? -3.706 -0.177 -10.349 1.00 58.12 88 SER A O 1
ATOM 686 N N . LYS A 1 89 ? -3.712 1.739 -11.526 1.00 54.72 89 LYS A N 1
ATOM 687 C CA . LYS A 1 89 ? -2.737 1.349 -12.553 1.00 54.72 89 LYS A CA 1
ATOM 688 C C . LYS A 1 89 ? -1.386 1.989 -12.230 1.00 54.72 89 LYS A C 1
ATOM 690 O O . LYS A 1 89 ? -1.341 3.206 -12.035 1.00 54.72 89 LYS A O 1
ATOM 695 N N . ALA A 1 90 ? -0.294 1.221 -12.190 1.00 55.94 90 ALA A N 1
ATOM 696 C CA . ALA A 1 90 ? 1.033 1.836 -12.069 1.00 55.94 90 ALA A CA 1
ATOM 697 C C . ALA A 1 90 ? 1.431 2.571 -13.346 1.00 55.94 90 ALA A C 1
ATOM 699 O O . ALA A 1 90 ? 0.919 2.326 -14.441 1.00 55.94 90 ALA A O 1
ATOM 700 N N . SER A 1 91 ? 2.438 3.428 -13.200 1.00 49.75 91 SER A N 1
ATOM 701 C CA . SER A 1 91 ? 3.078 4.177 -14.282 1.00 49.75 91 SER A CA 1
ATOM 702 C C . SER A 1 91 ? 3.662 3.289 -15.394 1.00 49.75 91 SER A C 1
ATOM 704 O O . SER A 1 91 ? 3.789 3.745 -16.525 1.00 49.75 91 SER A O 1
ATOM 706 N N . ASN A 1 92 ? 3.967 2.016 -15.115 1.00 53.53 92 ASN A N 1
ATOM 707 C CA . ASN A 1 92 ? 4.413 1.024 -16.108 1.00 53.53 92 ASN A CA 1
ATOM 708 C C . ASN A 1 92 ? 3.254 0.327 -16.854 1.00 53.53 92 ASN A C 1
ATOM 710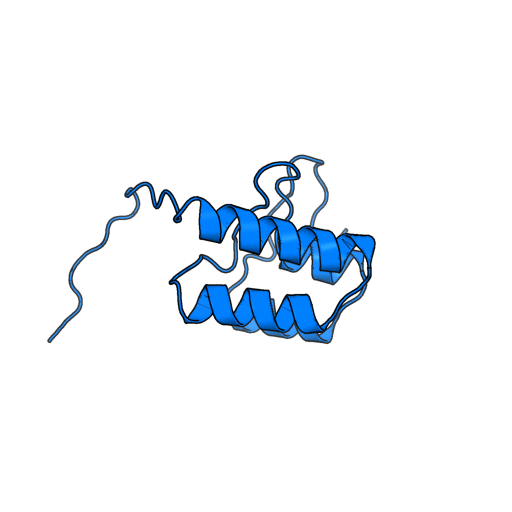 O O . ASN A 1 92 ? 3.483 -0.531 -17.703 1.00 53.53 92 ASN A O 1
ATOM 714 N N . GLY A 1 93 ? 2.009 0.691 -16.544 1.00 53.78 93 GLY A N 1
ATOM 715 C CA . GLY A 1 93 ? 0.809 0.137 -17.150 1.00 53.78 93 GLY A CA 1
ATOM 716 C C . GLY A 1 93 ? 0.339 -1.191 -16.565 1.00 53.78 93 GLY A C 1
ATOM 717 O O . GLY A 1 93 ? -0.674 -1.694 -17.041 1.00 53.78 93 GLY A O 1
ATOM 718 N N . TRP A 1 94 ? 1.020 -1.728 -15.551 1.00 55.94 94 TRP A N 1
ATOM 719 C CA . TRP A 1 94 ? 0.614 -2.965 -14.891 1.00 55.94 94 TRP A CA 1
ATOM 720 C C . TRP A 1 94 ? -0.551 -2.680 -13.942 1.00 55.94 94 TRP A C 1
ATOM 722 O O . TRP A 1 94 ? -0.554 -1.674 -13.221 1.00 55.94 94 TRP A O 1
ATOM 732 N N . MET A 1 95 ? -1.558 -3.547 -13.968 1.00 56.94 95 MET A N 1
ATOM 733 C CA . MET A 1 95 ? -2.621 -3.578 -12.970 1.00 56.94 95 MET A CA 1
ATOM 734 C C . MET A 1 95 ? -2.263 -4.611 -11.905 1.00 56.94 95 MET A C 1
ATOM 736 O O . MET A 1 95 ? -1.607 -5.601 -12.202 1.00 56.94 95 MET A O 1
ATOM 740 N N . ALA A 1 96 ? -2.738 -4.430 -10.671 1.00 57.09 96 ALA A N 1
ATOM 741 C CA . ALA A 1 96 ? -2.596 -5.450 -9.625 1.00 57.09 96 ALA A CA 1
ATOM 742 C C . ALA A 1 96 ? -3.269 -6.798 -9.983 1.00 57.09 96 ALA A C 1
ATOM 744 O O . ALA A 1 96 ? -3.147 -7.757 -9.233 1.00 57.09 96 ALA A O 1
ATOM 745 N N . LEU A 1 97 ? -4.006 -6.865 -11.095 1.00 48.69 97 LEU A N 1
ATOM 746 C CA . LEU A 1 97 ? -4.715 -8.051 -11.568 1.00 48.69 97 LEU A CA 1
ATOM 747 C C . LEU A 1 97 ? -4.088 -8.681 -12.831 1.00 48.69 97 LEU A C 1
ATOM 749 O O . LEU A 1 97 ? -4.543 -9.752 -13.222 1.00 48.69 97 LEU A O 1
ATOM 753 N N . ASP A 1 98 ? -3.112 -8.027 -13.475 1.00 48.78 98 ASP A N 1
ATOM 754 C CA . ASP A 1 98 ? -2.460 -8.555 -14.692 1.00 48.78 98 ASP A CA 1
ATOM 755 C C . ASP A 1 98 ? -1.336 -9.558 -14.381 1.00 48.78 98 ASP A C 1
ATOM 757 O O . ASP A 1 98 ? -0.632 -9.376 -13.359 1.00 48.78 98 ASP A O 1
#

Foldseek 3Di:
DDDDDDDPDDPPPPPPVLLVLLLVLLVCCQPVVDPVSLVVNVCCCVPVVDDQCDARPPFGDGQLLSCLVSVVVVSNVVSVVVVHDQQDATPVRDGSVD

Sequence (98 aa):
AVFSQLTEKDVNCLEPWLIKEMDACLSDIWLHKDVDAFAQVFHLILTENVSVDYRHSETSATALMVAAGRGFSSQVEQLISMGANIHSKASNGWMALD

InterPro domains:
  IPR002110 Ankyrin repeat [PS50088] (59-91)
  IPR036770 Ankyrin repeat-containing domain superfamily [G3DSA:1.25.40.20] (5-98)
  IPR036770 Ankyrin repeat-containing domain superfamily [SSF48403] (41-97)

Organism: Mustela putorius furo (NCBI:txid9669)

pLDDT: mean 77.18, std 16.94, range [37.31, 92.06]

Radius of gyration: 13.61 Å; chains: 1; bounding box: 34×33×34 Å